Protein AF-A0ABD3D1B2-F1 (afdb_monomer_lite)

InterPro domains:
  IPR002735 Translation initiation factor IF2/IF5 domain [PF01873] (11-73)
  IPR002735 Translation initiation factor IF2/IF5 domain [SM00653] (15-109)
  IPR003307 W2 domain [PF02020] (82-158)
  IPR003307 W2 domain [PS51363] (1-158)
  IPR003307 W2 domain [SM00515] (67-154)
  IPR016024 Armadillo-type fold [SSF48371] (75-152)
  IPR016189 Translation initiation factor IF2/IF5, N-terminal [SSF100966] (10-74)
  IPR045196 Translation initiation factor IF2/IF5 [PTHR23001] (3-75)

Foldseek 3Di:
DDWAAPDPVCRPPPPHPQTADDFDWDWDDDDPPTATDRPCLCRRCVSVVHHSVVVVVCCVQVVVSVFDQDPVVRDTPRHQLVVVVVLVVVLVVDDPVVLLCSLVVVVVCVVVVNHDLVSLLVSLVCCCVDPNVPPCSSVSNVVSNVVSVVVVVVVVPD

Organism: NCBI:txid1961234

pLDDT: mean 75.07, std 14.72, range [36.19, 92.56]

Structure (mmCIF, N/CA/C/O backbone):
data_AF-A0ABD3D1B2-F1
#
_entry.id   AF-A0ABD3D1B2-F1
#
loop_
_atom_site.group_PDB
_atom_site.id
_atom_site.type_symbol
_atom_site.label_atom_id
_atom_site.label_alt_id
_atom_site.label_comp_id
_atom_site.label_asym_id
_atom_site.label_entity_id
_atom_site.label_seq_id
_atom_site.pdbx_PDB_ins_code
_atom_site.Cartn_x
_atom_site.Cartn_y
_atom_site.Cartn_z
_atom_site.occupancy
_atom_site.B_iso_or_equiv
_atom_site.auth_seq_id
_atom_site.auth_comp_id
_atom_site.auth_asym_id
_atom_site.auth_atom_id
_atom_site.pdbx_PDB_model_num
ATOM 1 N N . MET A 1 1 ? 23.257 -18.215 -22.668 1.00 61.81 1 MET A N 1
ATOM 2 C CA . MET A 1 1 ? 21.789 -18.028 -22.585 1.00 61.81 1 MET A CA 1
ATOM 3 C C . MET A 1 1 ? 21.324 -17.288 -23.830 1.00 61.81 1 MET A C 1
ATOM 5 O O . MET A 1 1 ? 22.048 -16.408 -24.277 1.00 61.81 1 MET A O 1
ATOM 9 N N . ALA A 1 2 ? 20.173 -17.644 -24.408 1.00 76.50 2 ALA A N 1
ATOM 10 C CA . ALA A 1 2 ? 19.638 -16.932 -25.571 1.00 76.50 2 ALA A CA 1
ATOM 11 C C . ALA A 1 2 ? 19.183 -15.517 -25.167 1.00 76.50 2 ALA A C 1
ATOM 13 O O . ALA A 1 2 ? 18.402 -15.361 -24.224 1.00 76.50 2 ALA A O 1
ATOM 14 N N . LEU A 1 3 ? 19.701 -14.500 -25.858 1.00 82.75 3 LEU A N 1
ATOM 15 C CA . LEU A 1 3 ? 19.326 -13.099 -25.670 1.00 82.75 3 LEU A CA 1
ATOM 16 C C . LEU A 1 3 ? 18.132 -12.752 -26.569 1.00 82.75 3 LEU A C 1
ATOM 18 O O . LEU A 1 3 ? 18.029 -13.256 -27.685 1.00 82.75 3 LEU A O 1
ATOM 22 N N 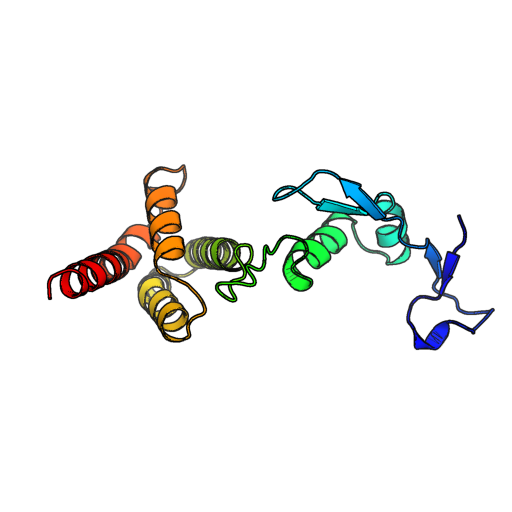. GLN A 1 4 ? 17.255 -11.878 -26.091 1.00 88.00 4 GLN A N 1
ATOM 23 C CA . GLN A 1 4 ? 16.117 -11.337 -26.829 1.00 88.00 4 GLN A CA 1
ATOM 24 C C . GLN A 1 4 ? 16.182 -9.811 -26.879 1.00 88.00 4 GLN A C 1
ATOM 26 O O . GLN A 1 4 ? 16.716 -9.184 -25.964 1.00 88.00 4 GLN A O 1
ATOM 31 N N . ASN A 1 5 ? 15.624 -9.220 -27.931 1.00 90.12 5 ASN A N 1
ATOM 32 C CA . ASN A 1 5 ? 15.551 -7.770 -28.078 1.00 90.12 5 ASN A CA 1
ATOM 33 C C . ASN A 1 5 ? 14.639 -7.157 -27.007 1.00 90.12 5 ASN A C 1
ATOM 35 O O . ASN A 1 5 ? 13.616 -7.737 -26.638 1.00 90.12 5 ASN A O 1
ATOM 39 N N . ILE A 1 6 ? 15.027 -5.993 -26.489 1.00 84.56 6 ILE A N 1
ATOM 40 C CA . ILE A 1 6 ? 14.234 -5.251 -25.504 1.00 84.56 6 ILE A CA 1
ATOM 41 C C . ILE A 1 6 ? 13.133 -4.461 -26.230 1.00 84.56 6 ILE A C 1
ATOM 43 O O . ILE A 1 6 ? 13.404 -3.718 -27.171 1.00 84.56 6 ILE A O 1
ATOM 47 N N . GLY A 1 7 ? 11.889 -4.601 -25.762 1.00 80.50 7 GLY A N 1
ATOM 48 C CA . GLY A 1 7 ? 10.707 -3.942 -26.328 1.00 80.50 7 GLY A CA 1
ATOM 49 C C . GLY A 1 7 ? 9.999 -4.784 -27.394 1.00 80.50 7 GLY A C 1
ATOM 50 O O . GLY A 1 7 ? 10.624 -5.302 -28.317 1.00 80.50 7 GLY A O 1
ATOM 51 N N . ALA A 1 8 ? 8.672 -4.906 -27.273 1.00 75.94 8 ALA A N 1
ATOM 52 C CA . ALA A 1 8 ? 7.859 -5.768 -28.137 1.00 75.94 8 ALA A CA 1
ATOM 53 C C . ALA A 1 8 ? 7.948 -5.393 -29.629 1.00 75.94 8 ALA A C 1
ATOM 55 O O . ALA A 1 8 ? 7.960 -6.280 -30.477 1.00 75.94 8 ALA A O 1
ATOM 56 N N . GLY A 1 9 ? 8.084 -4.100 -29.943 1.00 85.94 9 GLY A N 1
ATOM 57 C CA . GLY A 1 9 ? 8.213 -3.606 -31.319 1.00 85.94 9 GLY A CA 1
ATOM 58 C C . GLY A 1 9 ? 9.542 -3.940 -32.007 1.00 85.94 9 GLY A C 1
ATOM 59 O O . GLY A 1 9 ? 9.632 -3.818 -33.220 1.00 85.94 9 GLY A O 1
ATOM 60 N N . ASN A 1 10 ? 10.557 -4.395 -31.264 1.00 87.19 10 ASN A N 1
ATOM 61 C CA . ASN A 1 10 ? 11.891 -4.682 -31.806 1.00 87.19 10 ASN A CA 1
ATOM 62 C C . ASN A 1 10 ? 12.140 -6.183 -32.001 1.00 87.19 10 ASN A C 1
ATOM 64 O O . ASN A 1 10 ? 13.270 -6.583 -32.267 1.00 87.19 10 ASN A O 1
ATOM 68 N N . LYS A 1 11 ? 11.126 -7.037 -31.811 1.00 82.62 11 LYS A N 1
ATOM 69 C CA . LYS A 1 11 ? 11.278 -8.501 -31.732 1.00 82.62 11 LYS A CA 1
ATOM 70 C C . LYS A 1 11 ? 12.008 -9.110 -32.935 1.00 82.62 11 LYS A C 1
ATOM 72 O O . LYS A 1 11 ? 12.802 -10.028 -32.741 1.00 82.62 11 LYS A O 1
ATOM 77 N N . ASP A 1 12 ? 11.764 -8.574 -34.126 1.00 87.94 12 ASP A N 1
ATOM 78 C CA . ASP A 1 12 ? 12.247 -9.138 -35.390 1.00 87.94 12 ASP A CA 1
ATOM 79 C C . ASP A 1 12 ? 13.488 -8.411 -35.951 1.00 87.94 12 ASP A C 1
ATOM 81 O O . ASP A 1 12 ? 14.043 -8.821 -36.969 1.00 87.94 12 ASP A O 1
ATOM 85 N N . ASP A 1 13 ? 13.977 -7.361 -35.276 1.00 88.38 13 ASP A N 1
ATOM 86 C CA . ASP A 1 13 ? 15.195 -6.649 -35.681 1.00 88.38 13 ASP A CA 1
ATOM 87 C C . ASP A 1 13 ? 16.457 -7.439 -35.287 1.00 88.38 13 ASP A C 1
ATOM 89 O O . ASP A 1 13 ? 16.936 -7.402 -34.149 1.00 88.38 13 ASP A O 1
ATOM 93 N N . ALA A 1 14 ? 17.039 -8.152 -36.251 1.00 85.31 14 ALA A N 1
ATOM 94 C CA . ALA A 1 14 ? 18.248 -8.949 -36.044 1.00 85.31 14 ALA A CA 1
ATOM 95 C C . ALA A 1 14 ? 19.446 -8.131 -35.508 1.00 85.31 14 ALA A C 1
ATOM 97 O O . ALA A 1 14 ? 20.276 -8.665 -34.755 1.00 85.31 14 ALA A O 1
ATOM 98 N N . PHE A 1 15 ? 19.518 -6.841 -35.851 1.00 87.38 15 PHE A N 1
ATOM 99 C CA . PHE A 1 15 ? 20.627 -5.940 -35.532 1.00 87.38 15 PHE A CA 1
ATOM 100 C C . PHE A 1 15 ? 20.358 -5.050 -34.316 1.00 87.38 15 PHE A C 1
ATOM 102 O O . PHE A 1 15 ? 21.192 -4.205 -33.978 1.00 87.38 15 PHE A O 1
ATOM 109 N N . TYR A 1 16 ? 19.242 -5.263 -33.615 1.00 89.00 16 TYR A N 1
ATOM 110 C CA . TYR A 1 16 ? 18.888 -4.447 -32.465 1.00 89.00 16 TYR A CA 1
ATOM 111 C C . TYR A 1 16 ? 19.982 -4.477 -31.390 1.00 89.00 16 TYR A C 1
ATOM 113 O O . TYR A 1 16 ? 20.452 -5.533 -30.952 1.00 89.00 16 TYR A O 1
ATOM 121 N N . ARG A 1 17 ? 20.393 -3.284 -30.954 1.00 85.25 17 ARG A N 1
ATOM 122 C CA . ARG A 1 17 ? 21.556 -3.088 -30.076 1.00 85.25 17 ARG A CA 1
ATOM 123 C C . ARG A 1 17 ? 21.313 -3.541 -28.636 1.00 85.25 17 ARG A C 1
ATOM 125 O O . ARG A 1 17 ? 22.252 -3.968 -27.968 1.00 85.25 17 ARG A O 1
ATOM 132 N N . TYR A 1 18 ? 20.080 -3.431 -28.146 1.00 87.94 18 TYR A N 1
ATOM 133 C CA . TYR A 1 18 ? 19.754 -3.662 -26.740 1.00 87.94 18 TYR A CA 1
ATOM 134 C C . TYR A 1 18 ? 19.082 -5.022 -26.552 1.00 87.94 18 TYR A C 1
ATOM 136 O O . TYR A 1 18 ? 17.920 -5.222 -26.901 1.00 87.94 18 TYR A O 1
ATOM 144 N N . LYS A 1 19 ? 19.817 -5.976 -25.979 1.00 88.38 19 LYS A N 1
ATOM 145 C CA . LYS A 1 19 ? 19.328 -7.341 -25.760 1.00 88.38 19 LYS A CA 1
ATOM 146 C C . LYS A 1 19 ? 19.383 -7.705 -24.280 1.00 88.38 19 LYS A C 1
ATOM 148 O O . LYS A 1 19 ? 20.300 -7.298 -23.576 1.00 88.38 19 LYS A O 1
ATOM 153 N N . MET A 1 20 ? 18.428 -8.506 -23.823 1.00 89.69 20 MET A N 1
ATOM 154 C CA . MET A 1 20 ? 18.379 -9.046 -22.463 1.00 89.69 20 MET A CA 1
ATOM 155 C C . MET A 1 20 ? 18.201 -10.565 -22.486 1.00 89.69 20 MET A C 1
ATOM 157 O O . MET A 1 20 ? 17.636 -11.095 -23.443 1.00 89.69 20 MET A O 1
ATOM 161 N N . PRO A 1 21 ? 18.662 -11.303 -21.466 1.00 88.38 21 PRO A N 1
ATOM 162 C CA . PRO A 1 21 ? 18.328 -12.717 -21.346 1.00 88.38 21 PRO A CA 1
ATOM 163 C C . PRO A 1 21 ? 16.816 -12.899 -21.165 1.00 88.38 21 PRO A C 1
ATOM 165 O O . PRO A 1 21 ? 16.134 -12.048 -20.591 1.00 88.38 21 PRO A O 1
ATOM 168 N N . ARG A 1 22 ? 16.279 -14.027 -21.644 1.00 85.19 22 ARG A N 1
ATOM 169 C CA . ARG A 1 22 ? 14.887 -14.402 -21.350 1.00 85.19 22 ARG A CA 1
ATOM 170 C C . ARG A 1 22 ? 14.678 -14.557 -19.849 1.00 85.19 22 ARG A C 1
ATOM 172 O O . ARG A 1 22 ? 15.542 -15.098 -19.165 1.00 85.19 22 ARG A O 1
ATOM 179 N N . MET A 1 23 ? 13.521 -14.120 -19.360 1.00 81.75 23 MET A N 1
ATOM 180 C CA . MET A 1 23 ? 13.148 -14.288 -17.959 1.00 81.75 23 MET A CA 1
ATOM 181 C C . MET A 1 23 ? 12.964 -15.771 -17.631 1.00 81.75 23 MET A C 1
ATOM 183 O O . MET A 1 23 ? 12.249 -16.479 -18.336 1.00 81.75 23 MET A O 1
ATOM 187 N N . ILE A 1 24 ? 13.625 -16.230 -16.571 1.00 82.75 24 ILE A N 1
ATOM 188 C CA . ILE A 1 24 ? 13.505 -17.592 -16.055 1.00 82.75 24 ILE A CA 1
ATOM 189 C C . ILE A 1 24 ? 12.737 -17.506 -14.743 1.00 82.75 24 ILE A C 1
ATOM 191 O O . ILE A 1 24 ? 13.269 -17.051 -13.731 1.00 82.75 24 ILE A O 1
ATOM 195 N N . THR A 1 25 ? 11.480 -17.933 -14.770 1.00 81.69 25 THR A N 1
ATOM 196 C CA . THR A 1 25 ? 10.610 -17.968 -13.595 1.00 81.69 25 THR A CA 1
ATOM 197 C C . THR A 1 25 ? 10.589 -19.358 -12.979 1.00 81.69 25 THR A C 1
ATOM 199 O O . THR A 1 25 ? 10.522 -20.363 -13.687 1.00 81.69 25 THR A O 1
ATOM 202 N N . LYS A 1 26 ? 10.575 -19.417 -11.653 1.00 81.12 26 LYS A N 1
ATOM 203 C CA . LYS A 1 26 ? 10.389 -20.630 -10.868 1.00 81.12 26 LYS A CA 1
ATOM 204 C C . LYS A 1 26 ? 9.251 -20.403 -9.885 1.00 81.12 26 LYS A C 1
ATOM 206 O O . LYS A 1 26 ? 9.271 -19.428 -9.140 1.00 81.12 26 LYS A O 1
ATOM 211 N N . ILE A 1 27 ? 8.280 -21.309 -9.881 1.00 81.12 27 ILE A N 1
ATOM 212 C CA . ILE A 1 27 ? 7.218 -21.306 -8.878 1.00 81.12 27 ILE A CA 1
ATOM 213 C C . ILE A 1 27 ? 7.764 -21.942 -7.599 1.00 81.12 27 ILE A C 1
ATOM 215 O O . ILE A 1 27 ? 8.314 -23.044 -7.624 1.00 81.12 27 ILE A O 1
ATOM 219 N N . GLU A 1 28 ? 7.620 -21.239 -6.486 1.00 76.44 28 GLU A N 1
ATOM 220 C CA . GLU A 1 28 ? 8.015 -21.679 -5.152 1.00 76.44 28 GLU A CA 1
ATOM 221 C C . GLU A 1 28 ? 6.800 -21.615 -4.219 1.00 76.44 28 GLU A C 1
ATOM 223 O O . GLU A 1 28 ? 6.006 -20.685 -4.291 1.00 76.44 28 GLU A O 1
ATOM 228 N N . GLY A 1 29 ? 6.636 -22.612 -3.345 1.00 71.56 29 GLY A N 1
ATOM 229 C CA . GLY A 1 29 ? 5.478 -22.707 -2.447 1.00 71.56 29 GLY A CA 1
ATOM 230 C C . GLY A 1 29 ? 4.230 -23.353 -3.068 1.00 71.56 29 GLY A C 1
ATOM 231 O O . GLY A 1 29 ? 4.235 -23.793 -4.218 1.00 71.56 29 GLY A O 1
ATOM 232 N N . ARG A 1 30 ? 3.168 -23.483 -2.261 1.00 63.91 30 ARG A N 1
ATOM 233 C CA . ARG A 1 30 ? 1.850 -24.044 -2.624 1.00 63.91 30 ARG A CA 1
ATOM 234 C C . ARG A 1 30 ? 0.741 -23.327 -1.838 1.00 63.91 30 ARG A C 1
ATOM 236 O O . ARG A 1 30 ? 1.010 -22.793 -0.762 1.00 63.91 30 ARG A O 1
ATOM 243 N N . GLY A 1 31 ? -0.484 -23.315 -2.369 1.00 65.06 31 GLY A N 1
ATOM 244 C CA . GLY A 1 31 ? -1.631 -22.624 -1.761 1.00 65.06 31 GLY A CA 1
ATOM 245 C C . GLY A 1 31 ? -1.376 -21.125 -1.563 1.00 65.06 31 GLY A C 1
ATOM 246 O O . GLY A 1 31 ? -0.825 -20.464 -2.439 1.00 65.06 31 GLY A O 1
ATOM 247 N N . ASN A 1 32 ? -1.689 -20.611 -0.373 1.00 43.44 32 ASN A N 1
ATOM 248 C CA . ASN A 1 32 ? -1.556 -19.193 0.004 1.00 43.44 32 ASN A CA 1
ATOM 249 C C . ASN A 1 32 ? -0.104 -18.659 0.037 1.00 43.44 32 ASN A C 1
ATOM 251 O O . ASN A 1 32 ? 0.113 -17.480 0.325 1.00 43.44 32 ASN A O 1
ATOM 255 N N . GLY A 1 33 ? 0.890 -19.520 -0.209 1.00 51.47 33 GLY A N 1
ATOM 256 C CA . GLY A 1 33 ? 2.317 -19.192 -0.223 1.00 51.47 33 GLY A CA 1
ATOM 257 C C . GLY A 1 33 ? 2.997 -19.366 -1.582 1.00 51.47 33 GLY A C 1
ATOM 258 O O . GLY A 1 33 ? 4.224 -19.451 -1.607 1.00 51.47 33 GLY A O 1
ATOM 259 N N . ILE A 1 34 ? 2.240 -19.468 -2.682 1.00 67.38 34 ILE A N 1
ATOM 260 C CA . ILE A 1 34 ? 2.804 -19.532 -4.039 1.00 67.38 34 ILE A CA 1
ATOM 261 C C . ILE A 1 34 ? 3.504 -18.209 -4.372 1.00 67.38 34 ILE A C 1
ATOM 263 O O . ILE A 1 34 ? 2.943 -17.129 -4.208 1.00 67.38 34 ILE A O 1
ATOM 267 N N . LYS A 1 35 ? 4.745 -18.300 -4.845 1.00 67.31 35 LYS A N 1
ATOM 268 C CA . LYS A 1 35 ? 5.605 -17.182 -5.232 1.00 67.31 35 LYS A CA 1
ATOM 269 C C . LYS A 1 35 ? 6.252 -17.488 -6.575 1.00 67.31 35 LYS A C 1
ATOM 271 O O . LYS A 1 35 ? 6.729 -18.599 -6.794 1.00 67.31 35 LYS A O 1
ATOM 276 N N . THR A 1 36 ? 6.328 -16.491 -7.448 1.00 75.62 36 THR A N 1
ATOM 277 C CA . THR A 1 36 ? 7.071 -16.595 -8.709 1.00 75.62 36 THR A CA 1
ATOM 278 C C . THR A 1 36 ? 8.427 -15.925 -8.540 1.00 75.62 36 THR A C 1
ATOM 280 O O . THR A 1 36 ? 8.532 -14.703 -8.504 1.00 75.62 36 THR A O 1
ATOM 283 N N . ASN A 1 37 ? 9.478 -16.731 -8.420 1.00 74.88 37 ASN A N 1
ATOM 284 C CA . ASN A 1 37 ? 10.852 -16.262 -8.316 1.00 74.88 37 ASN A CA 1
ATOM 285 C C . ASN A 1 37 ? 11.472 -16.116 -9.713 1.00 74.88 37 ASN A C 1
ATOM 287 O O . ASN A 1 37 ? 11.466 -17.063 -10.500 1.00 74.88 37 ASN A O 1
ATOM 291 N N . ILE A 1 38 ? 12.037 -14.950 -10.024 1.00 78.88 38 ILE A N 1
ATOM 292 C CA . ILE A 1 38 ? 12.787 -14.727 -11.265 1.00 78.88 38 ILE A CA 1
ATOM 293 C C . ILE A 1 38 ? 14.258 -15.050 -10.995 1.00 78.88 38 ILE A C 1
ATOM 295 O O . ILE A 1 38 ? 15.019 -14.228 -10.486 1.00 78.88 38 ILE A O 1
ATOM 299 N N . VAL A 1 39 ? 14.662 -16.265 -11.357 1.00 81.56 39 VAL A N 1
ATOM 300 C CA . VAL A 1 39 ? 15.952 -16.859 -10.976 1.00 81.56 39 VAL A CA 1
ATOM 301 C C . VAL A 1 39 ? 17.139 -16.089 -11.562 1.00 81.56 39 VAL A C 1
ATOM 303 O O . VAL A 1 39 ? 18.191 -15.999 -10.938 1.00 81.56 39 VAL A O 1
ATOM 306 N N . ASN A 1 40 ? 16.974 -15.494 -12.744 1.00 84.56 40 ASN A N 1
ATOM 307 C CA . ASN A 1 40 ? 18.022 -14.748 -13.445 1.00 84.56 40 ASN A CA 1
ATOM 308 C C . ASN A 1 40 ? 17.839 -13.220 -13.394 1.00 84.56 40 ASN A C 1
ATOM 310 O O . ASN A 1 40 ? 18.288 -12.507 -14.293 1.00 84.56 40 ASN A O 1
ATOM 314 N N . MET A 1 41 ? 17.194 -12.695 -12.345 1.00 80.69 41 MET A N 1
ATOM 315 C CA . MET A 1 41 ? 16.921 -11.257 -12.202 1.00 80.69 41 MET A CA 1
ATOM 316 C C . MET A 1 41 ? 18.185 -10.388 -12.263 1.00 80.69 41 MET A C 1
ATOM 318 O O . MET A 1 41 ? 18.155 -9.294 -12.819 1.00 80.69 41 MET A O 1
ATOM 322 N N . VAL A 1 42 ? 19.310 -10.871 -11.729 1.00 78.81 42 VAL A N 1
ATOM 323 C CA . VAL A 1 42 ? 20.581 -10.126 -11.724 1.00 78.81 42 VAL A CA 1
ATOM 324 C C . VAL A 1 42 ? 21.076 -9.858 -13.148 1.00 78.81 42 VAL A C 1
ATOM 326 O O . VAL A 1 42 ? 21.470 -8.735 -13.466 1.00 78.81 42 VAL A O 1
ATOM 329 N N . ASP A 1 43 ? 20.995 -10.859 -14.023 1.00 80.25 43 ASP A N 1
ATOM 330 C CA . ASP A 1 43 ? 21.434 -10.737 -15.413 1.00 80.25 43 ASP A CA 1
ATOM 331 C C . ASP A 1 43 ? 20.490 -9.846 -16.229 1.00 80.25 43 ASP A C 1
ATOM 333 O O . ASP A 1 43 ? 20.937 -9.060 -17.066 1.00 80.25 43 ASP A O 1
ATOM 337 N N . ILE A 1 44 ? 19.184 -9.922 -15.949 1.00 80.75 44 ILE A N 1
ATOM 338 C CA . ILE A 1 44 ? 18.170 -9.046 -16.552 1.00 80.75 44 ILE A CA 1
ATOM 339 C C . ILE A 1 44 ? 18.418 -7.595 -16.140 1.00 80.75 44 ILE A C 1
ATOM 341 O O . ILE A 1 44 ? 18.496 -6.715 -16.994 1.00 80.75 44 ILE A O 1
ATOM 345 N N . ALA A 1 45 ? 18.598 -7.334 -14.846 1.00 78.94 45 ALA A N 1
ATOM 346 C CA . ALA A 1 45 ? 18.833 -5.991 -14.330 1.00 78.94 45 ALA A CA 1
ATOM 347 C C . ALA A 1 45 ? 20.119 -5.379 -14.905 1.00 78.94 45 ALA A C 1
ATOM 349 O O . ALA A 1 45 ? 20.130 -4.215 -15.311 1.00 78.94 45 ALA A O 1
ATOM 350 N N . LYS A 1 46 ? 21.177 -6.189 -15.053 1.00 81.19 46 LYS A N 1
ATOM 351 C CA . LYS A 1 46 ? 22.421 -5.779 -15.714 1.00 81.19 46 LYS A CA 1
ATOM 352 C C . LYS A 1 46 ? 22.198 -5.390 -17.178 1.00 81.19 46 LYS A C 1
ATOM 354 O O . LYS A 1 46 ? 22.720 -4.364 -17.607 1.00 81.19 46 LYS A O 1
ATOM 359 N N . ALA A 1 47 ? 21.404 -6.159 -17.928 1.00 84.31 47 ALA A N 1
ATOM 360 C CA . ALA A 1 47 ? 21.051 -5.833 -19.313 1.00 84.31 47 ALA A CA 1
ATOM 361 C C . ALA A 1 47 ? 20.208 -4.549 -19.429 1.00 84.31 47 ALA A C 1
ATOM 363 O O . ALA A 1 47 ? 20.317 -3.822 -20.413 1.00 84.31 47 ALA A O 1
ATOM 364 N N . LEU A 1 48 ? 19.415 -4.240 -18.400 1.00 82.00 48 LEU A N 1
ATOM 365 C CA . LEU A 1 48 ? 18.651 -2.996 -18.282 1.00 82.00 48 LEU A CA 1
ATOM 366 C C . LEU A 1 48 ? 19.474 -1.821 -17.724 1.00 82.00 48 LEU A C 1
ATOM 368 O O . LEU A 1 48 ? 18.930 -0.732 -17.554 1.00 82.00 48 LEU A O 1
ATOM 372 N N . ALA A 1 49 ? 20.762 -2.025 -17.421 1.00 83.31 49 ALA A N 1
ATOM 373 C CA . ALA A 1 49 ? 21.628 -1.052 -16.754 1.00 83.31 49 ALA A CA 1
ATOM 374 C C . ALA A 1 49 ? 21.035 -0.509 -15.435 1.00 83.31 49 ALA A C 1
ATOM 376 O O . ALA A 1 49 ? 21.172 0.672 -15.106 1.00 83.31 49 ALA A O 1
ATOM 377 N N . ARG A 1 50 ? 20.360 -1.375 -14.666 1.00 77.75 50 ARG A N 1
ATOM 378 C CA . ARG A 1 50 ? 19.766 -1.045 -13.364 1.00 77.75 50 ARG A CA 1
ATOM 379 C C . ARG A 1 50 ? 20.259 -1.986 -12.264 1.00 77.75 50 ARG A C 1
ATOM 381 O O . ARG A 1 50 ? 20.587 -3.140 -12.537 1.00 77.75 50 ARG A O 1
ATOM 388 N N . PRO A 1 51 ? 20.295 -1.530 -11.000 1.00 72.38 51 PRO A N 1
ATOM 389 C CA . PRO A 1 51 ? 20.513 -2.427 -9.875 1.00 72.38 51 PRO A CA 1
ATOM 390 C C . PRO A 1 51 ? 19.351 -3.421 -9.748 1.00 72.38 51 PRO A C 1
ATOM 392 O O . PRO A 1 51 ? 18.187 -3.022 -9.804 1.00 72.38 51 PRO A O 1
ATOM 395 N N . ALA A 1 52 ? 19.657 -4.697 -9.500 1.00 67.94 52 ALA A N 1
ATOM 396 C CA . ALA A 1 52 ? 18.643 -5.746 -9.360 1.00 67.94 52 ALA A CA 1
ATOM 397 C C . ALA A 1 52 ? 17.615 -5.445 -8.257 1.00 67.94 52 ALA A C 1
ATOM 399 O O . ALA A 1 52 ? 16.441 -5.756 -8.413 1.00 67.94 52 ALA A O 1
ATOM 400 N N . SER A 1 53 ? 18.025 -4.770 -7.178 1.00 65.75 53 SER A N 1
ATOM 401 C CA . SER A 1 53 ? 17.127 -4.351 -6.095 1.00 65.75 53 SER A CA 1
ATOM 402 C C . SER A 1 53 ? 16.010 -3.414 -6.563 1.00 65.75 53 SER A C 1
ATOM 404 O O . SER A 1 53 ? 14.882 -3.533 -6.093 1.00 65.75 53 SER A O 1
ATOM 406 N N . TYR A 1 54 ? 16.289 -2.520 -7.515 1.00 61.62 54 TYR A N 1
ATOM 407 C CA . TYR A 1 54 ? 15.295 -1.594 -8.058 1.00 61.62 54 TYR A CA 1
ATOM 408 C C . TYR A 1 54 ? 14.305 -2.327 -8.960 1.00 61.62 54 TYR A C 1
ATOM 410 O O . TYR A 1 54 ? 13.103 -2.118 -8.850 1.00 61.62 54 TYR A O 1
ATOM 418 N N . THR A 1 55 ? 14.802 -3.224 -9.812 1.00 63.28 55 THR A N 1
ATOM 419 C CA . THR A 1 55 ? 13.971 -4.008 -10.731 1.00 63.28 55 THR A CA 1
ATOM 420 C C . THR A 1 55 ? 13.062 -4.981 -9.973 1.00 63.28 55 THR A C 1
ATOM 422 O O . THR A 1 55 ? 11.870 -5.054 -10.254 1.00 63.28 55 THR A O 1
ATOM 425 N 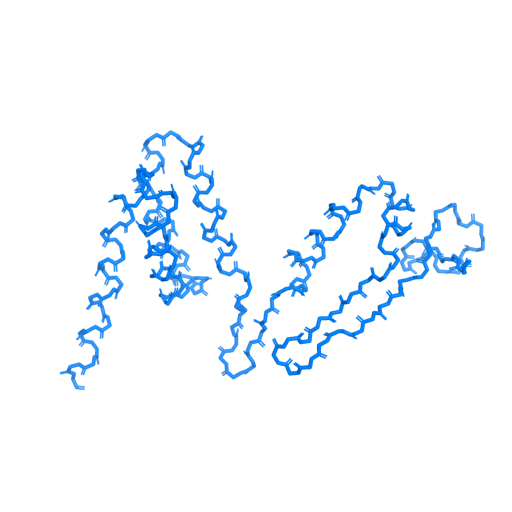N . THR A 1 56 ? 13.585 -5.659 -8.946 1.00 63.16 56 THR A N 1
ATOM 426 C CA . THR A 1 56 ? 12.791 -6.535 -8.070 1.00 63.16 56 THR A CA 1
ATOM 427 C C . THR A 1 56 ? 11.746 -5.753 -7.277 1.00 63.16 56 THR A C 1
ATOM 429 O O . THR A 1 56 ? 10.606 -6.199 -7.177 1.00 63.16 56 THR A O 1
ATOM 432 N N . LYS A 1 57 ? 12.099 -4.575 -6.741 1.00 62.97 57 LYS A N 1
ATOM 433 C CA . LYS A 1 57 ? 11.152 -3.721 -6.010 1.00 62.97 57 LYS A CA 1
ATOM 434 C C . LYS A 1 57 ? 10.050 -3.187 -6.925 1.00 62.97 57 LYS A C 1
ATOM 436 O O . LYS A 1 57 ? 8.894 -3.216 -6.533 1.00 62.97 57 LYS A O 1
ATOM 441 N N . TYR A 1 58 ? 10.388 -2.772 -8.145 1.00 65.62 58 TYR A N 1
ATOM 442 C CA . TYR A 1 58 ? 9.407 -2.360 -9.151 1.00 65.62 58 TYR A CA 1
ATOM 443 C C . TYR A 1 58 ? 8.410 -3.486 -9.449 1.00 65.62 58 TYR A C 1
ATOM 445 O O . TYR A 1 58 ? 7.209 -3.272 -9.375 1.00 65.62 58 TYR A O 1
ATOM 453 N N . PHE A 1 59 ? 8.882 -4.714 -9.685 1.00 64.94 59 PHE A N 1
ATOM 454 C CA . PHE A 1 59 ? 7.977 -5.846 -9.907 1.00 64.94 59 PHE A CA 1
ATOM 455 C C . PHE A 1 59 ? 7.120 -6.192 -8.680 1.00 64.94 59 PHE A C 1
ATOM 457 O O . PHE A 1 59 ? 5.953 -6.539 -8.837 1.00 64.94 59 PHE A O 1
ATOM 464 N N . GLY A 1 60 ? 7.666 -6.064 -7.468 1.00 62.16 60 GLY A N 1
ATOM 465 C CA . GLY A 1 60 ? 6.920 -6.282 -6.226 1.00 62.16 60 GLY A CA 1
ATOM 466 C C . GLY A 1 60 ? 5.847 -5.225 -5.951 1.00 62.16 60 GLY A C 1
ATOM 467 O O . GLY A 1 60 ? 4.749 -5.587 -5.540 1.00 62.16 60 GLY A O 1
ATOM 468 N N . CYS A 1 61 ? 6.159 -3.947 -6.189 1.00 54.34 61 CYS A N 1
ATOM 469 C CA . CYS A 1 61 ? 5.298 -2.811 -5.854 1.00 54.34 61 CYS A CA 1
ATOM 470 C C . CYS A 1 61 ? 4.330 -2.417 -6.981 1.00 54.34 61 CYS A C 1
ATOM 472 O O . CYS A 1 61 ? 3.164 -2.177 -6.704 1.00 54.34 61 CYS A O 1
ATOM 474 N N . GLU A 1 62 ? 4.788 -2.356 -8.234 1.00 51.12 62 GLU A N 1
ATOM 475 C CA . GLU A 1 62 ? 4.024 -1.768 -9.352 1.00 51.12 62 GLU A CA 1
ATOM 476 C C . GLU A 1 62 ? 3.212 -2.807 -10.132 1.00 51.12 62 GLU A C 1
ATOM 478 O O . GLU A 1 62 ? 2.135 -2.505 -10.629 1.00 51.12 62 GLU A O 1
ATOM 483 N N . LEU A 1 63 ? 3.697 -4.052 -10.228 1.00 53.69 63 LEU A N 1
ATOM 484 C CA . LEU A 1 63 ? 2.945 -5.143 -10.869 1.00 53.69 63 LEU A CA 1
ATOM 485 C C . LEU A 1 63 ? 2.111 -5.962 -9.877 1.00 53.69 63 LEU A C 1
ATOM 487 O O . LEU A 1 63 ? 1.565 -6.997 -10.253 1.00 53.69 63 LEU A O 1
ATOM 491 N N . GLY A 1 64 ? 2.065 -5.551 -8.606 1.00 53.50 64 GLY A N 1
ATOM 492 C CA . GLY A 1 64 ? 1.349 -6.284 -7.566 1.00 53.50 64 GLY A CA 1
ATOM 493 C C . GLY A 1 64 ? 1.843 -7.723 -7.387 1.00 53.50 64 GLY A C 1
ATOM 494 O O . GLY A 1 64 ? 1.087 -8.575 -6.938 1.00 53.50 64 GLY A O 1
ATOM 495 N N . ALA A 1 65 ? 3.105 -8.036 -7.710 1.00 52.62 65 ALA A N 1
ATOM 496 C CA . ALA A 1 65 ? 3.627 -9.404 -7.590 1.00 52.62 65 ALA A CA 1
ATOM 497 C C . ALA A 1 65 ? 3.722 -9.899 -6.128 1.00 52.62 65 ALA A C 1
ATOM 499 O O . ALA A 1 65 ? 4.030 -11.068 -5.889 1.00 52.62 65 ALA A O 1
ATOM 500 N N . GLN A 1 66 ? 3.470 -9.018 -5.150 1.00 50.62 66 GLN A N 1
ATOM 501 C CA . GLN A 1 66 ? 3.250 -9.351 -3.736 1.00 50.62 66 GLN A CA 1
ATOM 502 C C . GLN A 1 66 ? 1.817 -9.066 -3.251 1.00 50.62 66 GLN A C 1
ATOM 504 O O . GLN A 1 66 ? 1.507 -9.311 -2.085 1.00 50.62 66 GLN A O 1
ATOM 509 N N . SER A 1 67 ? 0.939 -8.582 -4.126 1.00 51.53 67 SER A N 1
ATOM 510 C CA . SER A 1 67 ? -0.458 -8.305 -3.821 1.00 51.53 67 SER A CA 1
ATOM 511 C C . SER A 1 67 ? -1.265 -9.591 -3.921 1.00 51.53 67 SER A C 1
ATOM 513 O O . SER A 1 67 ? -1.406 -10.175 -4.993 1.00 51.53 67 SER A O 1
ATOM 515 N N . LYS A 1 68 ? -1.790 -10.058 -2.787 1.00 47.62 68 LYS A N 1
ATOM 516 C CA . LYS A 1 68 ? -2.825 -11.094 -2.793 1.00 47.62 68 LYS A CA 1
ATOM 517 C C . LYS A 1 68 ? -4.135 -10.424 -3.180 1.00 47.62 68 LYS A C 1
ATOM 519 O O . LYS A 1 68 ? -4.545 -9.520 -2.467 1.00 47.62 68 LYS A O 1
ATOM 524 N N . PHE A 1 69 ? -4.747 -10.848 -4.275 1.00 41.47 69 PHE A N 1
ATOM 525 C CA . PHE A 1 69 ? -6.093 -10.433 -4.651 1.00 41.47 69 PHE A CA 1
ATOM 526 C C . PHE A 1 69 ? -7.070 -11.532 -4.221 1.00 41.47 69 PHE A C 1
ATOM 528 O O . PHE A 1 69 ? -6.904 -12.678 -4.643 1.00 41.47 69 PHE A O 1
ATOM 535 N N . ASP A 1 70 ? -8.021 -11.218 -3.346 1.00 43.28 70 ASP A N 1
ATOM 536 C CA . ASP A 1 70 ? -9.104 -12.131 -2.978 1.00 43.28 70 ASP A CA 1
ATOM 537 C C . ASP A 1 70 ? -10.273 -11.946 -3.958 1.00 43.28 70 ASP A C 1
ATOM 539 O O . ASP A 1 70 ? -10.855 -10.870 -4.056 1.00 43.28 70 ASP A O 1
ATOM 543 N N . GLU A 1 71 ? -10.605 -12.989 -4.724 1.00 40.12 71 GLU A N 1
ATOM 544 C CA . GLU A 1 71 ? -11.665 -12.934 -5.744 1.00 40.12 71 GLU A CA 1
ATOM 545 C C . GLU A 1 71 ? -13.087 -12.915 -5.159 1.00 40.12 71 GLU A C 1
ATOM 547 O O . GLU A 1 71 ? -14.028 -12.575 -5.874 1.00 40.12 71 GLU A O 1
ATOM 552 N N . LYS A 1 72 ? -13.275 -13.287 -3.885 1.00 39.84 72 LYS A N 1
ATOM 553 C CA . LYS A 1 72 ? -14.585 -13.237 -3.221 1.00 39.84 72 LYS A CA 1
ATOM 554 C C . LYS A 1 72 ? -14.889 -11.847 -2.685 1.00 39.84 72 LYS A C 1
ATOM 556 O O . LYS A 1 72 ? -16.053 -11.459 -2.696 1.00 39.84 72 LYS A O 1
ATOM 561 N N . THR A 1 73 ? -13.871 -11.129 -2.218 1.00 41.22 73 THR A N 1
ATOM 562 C CA . THR A 1 73 ? -14.030 -9.787 -1.639 1.00 41.22 73 THR A CA 1
ATOM 563 C C . THR A 1 73 ? -13.601 -8.665 -2.589 1.00 41.22 73 THR A C 1
ATOM 565 O O . THR A 1 73 ? -13.990 -7.523 -2.390 1.00 41.22 73 THR A O 1
ATOM 568 N N . GLY A 1 74 ? -12.848 -8.971 -3.652 1.00 39.66 74 GLY A N 1
ATOM 569 C CA . GLY A 1 74 ? -12.314 -7.984 -4.598 1.00 39.66 74 GLY A CA 1
ATOM 570 C C . GLY A 1 74 ? -11.081 -7.228 -4.084 1.00 39.66 74 GLY A C 1
ATOM 571 O O . GLY A 1 74 ? -10.716 -6.198 -4.653 1.00 39.66 74 GLY A O 1
ATOM 572 N N . THR A 1 75 ? -10.433 -7.717 -3.023 1.00 42.22 75 THR A N 1
ATOM 573 C CA . THR A 1 75 ? -9.473 -6.939 -2.223 1.00 42.22 75 THR A CA 1
ATOM 574 C C . THR A 1 75 ? -8.011 -7.301 -2.502 1.00 42.22 75 THR A C 1
ATOM 576 O O . THR A 1 75 ? -7.654 -8.475 -2.551 1.00 42.22 75 THR A O 1
ATOM 579 N N . SER A 1 76 ? -7.124 -6.299 -2.615 1.00 50.94 76 SER A N 1
ATOM 580 C CA . SER A 1 76 ? -5.663 -6.479 -2.730 1.00 50.94 76 SER A CA 1
ATOM 581 C C . SER A 1 76 ? -4.951 -6.325 -1.368 1.00 50.94 76 SER A C 1
ATOM 583 O O . SER A 1 76 ? -4.588 -5.222 -0.960 1.00 50.94 76 SER A O 1
ATOM 585 N N . HIS A 1 77 ? -4.661 -7.433 -0.677 1.00 51.12 77 HIS A N 1
ATOM 586 C CA . HIS A 1 77 ? -4.084 -7.456 0.682 1.00 51.12 77 HIS A CA 1
ATOM 587 C C . HIS A 1 77 ? -2.604 -7.016 0.780 1.00 51.12 77 HIS A C 1
ATOM 589 O O . HIS A 1 77 ? -2.048 -6.952 1.874 1.00 51.12 77 HIS A O 1
ATOM 595 N N . GLY A 1 78 ? -1.913 -6.757 -0.338 1.00 55.56 78 GLY A N 1
ATOM 596 C CA . GLY A 1 78 ? -0.500 -6.331 -0.325 1.00 55.56 78 GLY A CA 1
ATOM 597 C C . GLY A 1 78 ? -0.287 -4.817 -0.404 1.00 55.56 78 GLY A C 1
ATOM 598 O O . 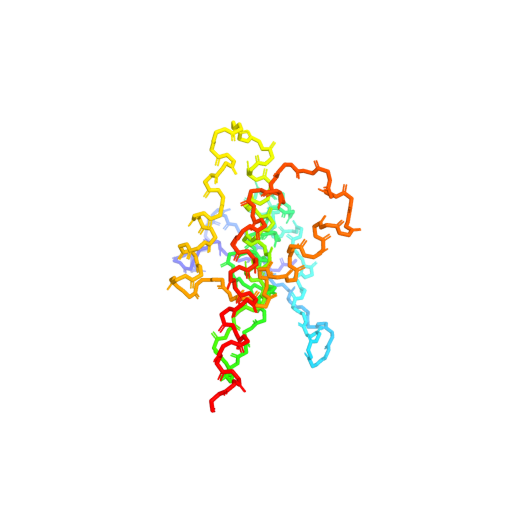GLY A 1 78 ? 0.766 -4.328 -0.003 1.00 55.56 78 GLY A O 1
ATOM 599 N N . SER A 1 79 ? -1.264 -4.066 -0.915 1.00 67.69 79 SER A N 1
ATOM 600 C CA . SER A 1 79 ? -1.112 -2.640 -1.235 1.00 67.69 79 SER A CA 1
ATOM 601 C C . SER A 1 79 ? -1.432 -1.717 -0.060 1.00 67.69 79 SER A C 1
ATOM 603 O O . SER A 1 79 ? -0.742 -0.716 0.125 1.00 67.69 79 SER A O 1
ATOM 605 N N . GLN A 1 80 ? -2.420 -2.067 0.767 1.00 76.25 80 GLN A N 1
ATOM 606 C CA . GLN A 1 80 ? -2.888 -1.204 1.858 1.00 76.25 80 GLN A CA 1
ATOM 607 C C . GLN A 1 80 ? -1.882 -1.094 3.024 1.00 76.25 80 GLN A C 1
ATOM 609 O O . GLN A 1 80 ? -1.546 0.031 3.404 1.00 76.25 80 GLN A O 1
ATOM 614 N N . PRO A 1 81 ? -1.266 -2.190 3.525 1.00 79.12 81 PRO A N 1
ATOM 615 C CA . PRO A 1 81 ? -0.239 -2.081 4.568 1.00 79.12 81 PRO A CA 1
ATOM 616 C C . PRO A 1 81 ? 1.013 -1.319 4.106 1.00 79.12 81 PRO A C 1
ATOM 618 O O . PRO A 1 81 ? 1.644 -0.605 4.886 1.00 79.12 81 PRO A O 1
ATOM 621 N N . LEU A 1 82 ? 1.377 -1.443 2.822 1.00 75.62 82 LEU A N 1
ATOM 622 C CA . LEU A 1 82 ? 2.488 -0.691 2.234 1.00 75.62 82 LEU A CA 1
ATOM 623 C C . LEU A 1 82 ? 2.175 0.805 2.144 1.00 75.62 82 LEU A C 1
ATOM 625 O O . LEU A 1 82 ? 3.050 1.620 2.442 1.00 75.62 82 LEU A O 1
ATOM 629 N N . LEU A 1 83 ? 0.947 1.161 1.758 1.00 79.19 83 LEU A N 1
ATOM 630 C CA . LEU A 1 83 ? 0.482 2.544 1.720 1.00 79.19 83 LEU A CA 1
ATOM 631 C C . LEU A 1 83 ? 0.515 3.173 3.119 1.00 79.19 83 LEU A C 1
ATOM 633 O O . LEU A 1 83 ? 1.080 4.253 3.287 1.00 79.19 83 LEU A O 1
ATOM 637 N N . LEU A 1 84 ? 0.012 2.464 4.132 1.00 85.19 84 LEU A N 1
ATOM 638 C CA . LEU A 1 84 ? 0.050 2.899 5.531 1.00 85.19 84 LEU A CA 1
ATOM 639 C C . LEU A 1 84 ? 1.486 3.127 6.027 1.00 85.19 84 LEU A C 1
ATOM 641 O O . LEU A 1 84 ? 1.791 4.171 6.605 1.00 85.19 84 LEU A O 1
ATOM 645 N N . HIS A 1 85 ? 2.410 2.214 5.717 1.00 82.69 85 HIS A N 1
ATOM 646 C CA . HIS A 1 85 ? 3.816 2.393 6.080 1.00 82.69 85 HIS A CA 1
ATOM 647 C C . HIS A 1 85 ? 4.493 3.546 5.314 1.00 82.69 85 HIS A C 1
ATOM 649 O O . HIS A 1 85 ? 5.354 4.243 5.855 1.00 82.69 85 HIS A O 1
ATOM 655 N N . ALA A 1 86 ? 4.105 3.794 4.060 1.00 80.75 86 ALA A N 1
ATOM 656 C CA . ALA A 1 86 ? 4.589 4.947 3.303 1.00 80.75 86 ALA A CA 1
ATOM 657 C C . ALA A 1 86 ? 4.114 6.272 3.924 1.00 80.75 86 ALA A C 1
ATOM 659 O O . ALA A 1 86 ? 4.918 7.198 4.054 1.00 80.75 86 ALA A O 1
ATOM 660 N N . ILE A 1 87 ? 2.851 6.338 4.359 1.00 83.94 87 ILE A N 1
ATOM 661 C CA . ILE A 1 87 ? 2.283 7.484 5.084 1.00 83.94 87 ILE A CA 1
ATOM 662 C C . ILE A 1 87 ? 3.036 7.703 6.402 1.00 83.94 87 ILE A C 1
ATOM 664 O O . ILE A 1 87 ? 3.477 8.819 6.671 1.00 83.94 87 ILE A O 1
ATOM 668 N N . GLU A 1 88 ? 3.282 6.645 7.178 1.00 84.44 88 GLU A N 1
ATOM 669 C CA . GLU A 1 88 ? 4.062 6.699 8.424 1.00 84.44 88 GLU A CA 1
ATOM 670 C C . GLU A 1 88 ? 5.455 7.315 8.207 1.00 84.44 88 GLU A C 1
ATOM 672 O O . GLU A 1 88 ? 5.846 8.283 8.868 1.00 84.44 88 GLU A O 1
ATOM 677 N N . MET A 1 89 ? 6.191 6.785 7.227 1.00 80.19 89 MET A N 1
ATOM 678 C CA . MET A 1 89 ? 7.536 7.241 6.874 1.00 80.19 89 MET A CA 1
ATOM 679 C C . MET A 1 89 ? 7.552 8.679 6.351 1.00 80.19 89 MET A C 1
ATOM 681 O O . MET A 1 89 ? 8.537 9.398 6.549 1.00 80.19 89 MET A O 1
ATOM 685 N N . PHE A 1 90 ? 6.488 9.099 5.666 1.00 79.62 90 PHE A N 1
ATOM 686 C CA . PHE A 1 90 ? 6.333 10.459 5.169 1.00 79.62 90 PHE A CA 1
ATOM 687 C C . PHE A 1 90 ? 6.057 11.443 6.311 1.00 79.62 90 PHE A C 1
ATOM 689 O O . PHE A 1 90 ? 6.750 12.455 6.422 1.00 79.62 90 PHE A O 1
ATOM 696 N N . CYS A 1 91 ? 5.140 11.110 7.223 1.00 78.75 91 CYS A N 1
ATOM 697 C CA . CYS A 1 91 ? 4.847 11.915 8.409 1.00 78.75 91 CYS A CA 1
ATOM 698 C C . CYS A 1 91 ? 6.078 12.111 9.303 1.00 78.75 91 CYS A C 1
ATOM 700 O O . CYS A 1 91 ? 6.272 13.201 9.835 1.00 78.75 91 CYS A O 1
ATOM 702 N N . GLY A 1 92 ? 6.953 11.105 9.419 1.00 71.62 92 GLY A N 1
ATOM 703 C CA . GLY A 1 92 ? 8.214 11.225 10.162 1.00 71.62 92 GLY A CA 1
ATOM 704 C C . GLY A 1 92 ? 9.211 12.244 9.588 1.00 71.62 92 GLY A C 1
ATOM 705 O O . GLY A 1 92 ? 10.136 12.649 10.289 1.00 71.62 92 GLY A O 1
ATOM 706 N N . LYS A 1 93 ? 9.042 12.669 8.329 1.00 75.25 93 LYS A N 1
ATOM 707 C CA . LYS A 1 93 ? 9.906 13.650 7.643 1.00 75.25 93 LYS A CA 1
ATOM 708 C C . LYS A 1 93 ? 9.250 15.019 7.463 1.00 75.25 93 LYS A C 1
ATOM 710 O O . LYS A 1 93 ? 9.880 15.922 6.915 1.00 75.25 93 LYS A O 1
ATOM 715 N N . MET A 1 94 ? 7.993 15.158 7.865 1.00 72.25 94 MET A N 1
ATOM 716 C CA . MET A 1 94 ? 7.183 16.342 7.616 1.00 72.25 94 MET A CA 1
ATOM 717 C C . MET A 1 94 ? 7.212 17.310 8.809 1.00 72.25 94 MET A C 1
ATOM 719 O O . MET A 1 94 ? 7.604 16.942 9.917 1.00 72.25 94 MET A O 1
ATOM 723 N N . SER A 1 95 ? 6.798 18.563 8.589 1.00 75.12 95 SER A N 1
ATOM 724 C CA . SER A 1 95 ? 6.594 19.515 9.676 1.00 75.12 95 SER A CA 1
ATOM 725 C C . SER A 1 95 ? 5.502 19.027 10.646 1.00 75.12 95 SER A C 1
ATOM 727 O O . SER A 1 95 ? 4.557 18.347 10.226 1.00 75.12 95 SER A O 1
ATOM 729 N N . PRO A 1 96 ? 5.592 19.383 11.941 1.00 74.19 96 PRO A N 1
ATOM 730 C CA . PRO A 1 96 ? 4.590 19.025 12.945 1.00 74.19 96 PRO A CA 1
ATOM 731 C C . PRO A 1 96 ? 3.163 19.444 12.575 1.00 74.19 96 PRO A C 1
ATOM 733 O O . PRO A 1 96 ? 2.209 18.781 12.969 1.00 74.19 96 PRO A O 1
ATOM 736 N N . GLU A 1 97 ? 3.011 20.534 11.822 1.00 75.69 97 GLU A N 1
ATOM 737 C CA . GLU A 1 97 ? 1.730 21.056 11.351 1.00 75.69 97 GLU A CA 1
ATOM 738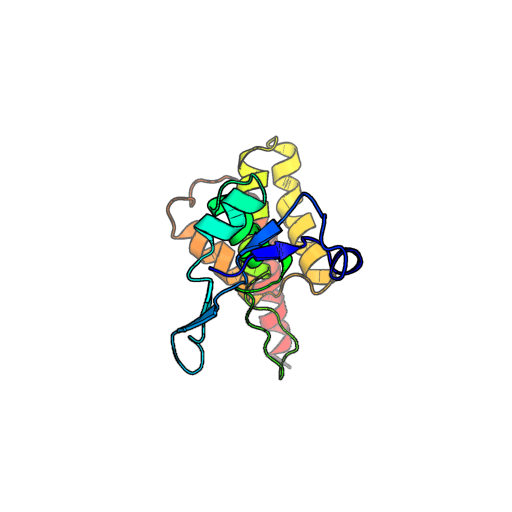 C C . GLU A 1 97 ? 1.083 20.098 10.356 1.00 75.69 97 GLU A C 1
ATOM 740 O O . GLU A 1 97 ? -0.055 19.690 10.554 1.00 75.69 97 GLU A O 1
ATOM 745 N N . ALA A 1 98 ? 1.822 19.661 9.338 1.00 72.44 98 ALA A N 1
ATOM 746 C CA . ALA A 1 98 ? 1.293 18.741 8.340 1.00 72.44 98 ALA A CA 1
ATOM 747 C C . ALA A 1 98 ? 1.164 17.300 8.879 1.00 72.44 98 ALA A C 1
ATOM 749 O O . ALA A 1 98 ? 0.349 16.526 8.386 1.00 72.44 98 ALA A O 1
ATOM 750 N N . ALA A 1 99 ? 1.870 16.950 9.961 1.00 72.81 99 ALA A N 1
ATOM 751 C CA . ALA A 1 99 ? 1.624 15.707 10.692 1.00 72.81 99 ALA A CA 1
ATOM 752 C C . ALA A 1 99 ? 0.253 15.669 11.398 1.00 72.81 99 ALA A C 1
ATOM 754 O O . ALA A 1 99 ? -0.200 14.580 11.751 1.00 72.81 99 ALA A O 1
ATOM 755 N N . LYS A 1 100 ? -0.417 16.813 11.620 1.00 80.38 100 LYS A N 1
ATOM 756 C CA . LYS A 1 100 ? -1.785 16.856 12.180 1.00 80.38 100 LYS A CA 1
ATOM 757 C C . LYS A 1 100 ? -2.843 16.444 11.158 1.00 80.38 100 LYS A C 1
ATOM 759 O O . LYS A 1 100 ? -3.874 15.905 11.539 1.00 80.38 100 LYS A O 1
ATOM 764 N N . GLU A 1 101 ? -2.544 16.615 9.874 1.00 85.19 101 GLU A N 1
ATOM 765 C CA . GLU A 1 101 ? -3.450 16.300 8.765 1.00 85.19 101 GLU A CA 1
ATOM 766 C C . GLU A 1 101 ? -3.502 14.796 8.444 1.00 85.19 101 GLU A C 1
ATOM 768 O O . GLU A 1 101 ? -4.340 14.354 7.663 1.00 85.19 101 GLU A O 1
ATOM 773 N N . VAL A 1 102 ? -2.636 13.977 9.053 1.00 87.88 102 VAL A N 1
ATOM 774 C CA . VAL A 1 102 ? -2.552 12.533 8.771 1.00 87.88 102 VAL A CA 1
ATOM 775 C C . VAL A 1 102 ? -3.885 11.808 8.975 1.00 87.88 102 VAL A C 1
ATOM 777 O O . VAL A 1 102 ? -4.241 10.947 8.179 1.00 87.88 102 VAL A O 1
ATOM 780 N N . ALA A 1 103 ? -4.654 12.192 9.997 1.00 89.12 103 ALA A N 1
ATOM 781 C CA . ALA A 1 103 ? -5.965 11.611 10.264 1.00 89.12 103 ALA A CA 1
ATOM 782 C C . ALA A 1 103 ? -6.972 11.939 9.152 1.00 89.12 103 ALA A C 1
ATOM 784 O O . ALA A 1 103 ? -7.795 11.101 8.800 1.00 89.12 103 ALA A O 1
ATOM 785 N N . LEU A 1 104 ? -6.882 13.134 8.562 1.00 88.44 104 LEU A N 1
ATOM 786 C CA . LEU A 1 104 ? -7.744 13.551 7.456 1.00 88.44 104 LEU A CA 1
ATOM 787 C C . LEU A 1 104 ? -7.377 12.824 6.161 1.00 88.44 104 LEU A C 1
ATOM 789 O O . LEU A 1 104 ? -8.270 12.421 5.422 1.00 88.44 104 LEU A O 1
ATOM 793 N N . VAL A 1 105 ? -6.082 12.591 5.919 1.00 87.69 105 VAL A N 1
ATOM 794 C CA . VAL A 1 105 ? -5.615 11.770 4.792 1.00 87.69 105 VAL A CA 1
ATOM 795 C C . VAL A 1 105 ? -6.107 10.330 4.930 1.00 87.69 105 VAL A C 1
ATOM 797 O O . VAL A 1 105 ? -6.669 9.793 3.983 1.00 87.69 105 VAL A O 1
ATOM 800 N N . LEU A 1 106 ? -5.946 9.714 6.106 1.00 88.88 106 LEU A N 1
ATOM 801 C CA . LEU A 1 106 ? -6.440 8.356 6.355 1.00 88.88 106 LEU A CA 1
ATOM 802 C C . LEU A 1 106 ? -7.962 8.272 6.204 1.00 88.88 106 LEU A C 1
ATOM 804 O O . LEU A 1 106 ? -8.453 7.336 5.585 1.00 88.88 106 LEU A O 1
ATOM 808 N N . LYS A 1 107 ? -8.697 9.280 6.688 1.00 87.69 107 LYS A N 1
ATOM 809 C CA . LYS A 1 107 ? -10.146 9.372 6.496 1.00 87.69 107 LYS A CA 1
ATOM 810 C C . LYS A 1 107 ? -10.537 9.470 5.023 1.00 87.69 107 LYS A C 1
ATOM 812 O O . LYS A 1 107 ? -11.479 8.804 4.622 1.00 87.69 107 LYS A O 1
ATOM 817 N N . ALA A 1 108 ? -9.840 10.278 4.224 1.00 81.81 108 ALA A N 1
ATOM 818 C CA . ALA A 1 108 ? -10.110 10.382 2.790 1.00 81.81 108 ALA A CA 1
ATOM 819 C C . ALA A 1 108 ? -9.871 9.041 2.078 1.00 81.81 108 ALA A C 1
ATOM 821 O O . ALA A 1 108 ? -10.722 8.586 1.327 1.00 81.81 108 ALA A O 1
ATOM 822 N N . LEU A 1 109 ? -8.757 8.372 2.387 1.00 82.06 109 LEU A N 1
ATOM 823 C CA . LEU A 1 109 ? -8.437 7.054 1.833 1.00 82.06 109 LEU A CA 1
ATOM 824 C C . LEU A 1 109 ? -9.427 5.967 2.273 1.00 82.06 109 LEU A C 1
ATOM 826 O O . LEU A 1 109 ? -9.695 5.054 1.503 1.00 82.06 109 LEU A O 1
ATOM 830 N N . TYR A 1 110 ? -9.966 6.062 3.487 1.00 82.44 110 TYR A N 1
ATOM 831 C CA . TYR A 1 110 ? -11.037 5.185 3.957 1.00 82.44 110 TYR A CA 1
ATOM 832 C C . TYR A 1 110 ? -12.355 5.442 3.211 1.00 82.44 110 TYR A C 1
ATOM 834 O O . TYR A 1 110 ? -12.972 4.505 2.727 1.00 82.44 110 TYR A O 1
ATOM 842 N N . VAL A 1 111 ? -12.762 6.710 3.061 1.00 77.00 111 VAL A N 1
ATOM 843 C CA . VAL A 1 111 ? -14.005 7.094 2.360 1.00 77.00 111 VAL A CA 1
ATOM 844 C C . VAL A 1 111 ? -13.987 6.709 0.878 1.00 77.00 111 VAL A C 1
ATOM 846 O O . VAL A 1 111 ? -15.034 6.382 0.332 1.00 77.00 111 VAL A O 1
ATOM 849 N N . ASP A 1 112 ? -12.819 6.744 0.235 1.00 74.81 112 ASP A N 1
ATOM 850 C CA . ASP A 1 112 ? -12.645 6.364 -1.172 1.00 74.81 112 ASP A CA 1
ATOM 851 C C . ASP A 1 112 ? -12.402 4.846 -1.367 1.00 74.81 112 ASP A C 1
ATOM 853 O O . ASP A 1 112 ? -11.929 4.435 -2.428 1.00 74.81 112 ASP A O 1
ATOM 857 N N . ASP A 1 113 ? -12.670 4.015 -0.349 1.00 74.81 113 ASP A N 1
ATOM 858 C CA . ASP A 1 113 ? -12.478 2.553 -0.356 1.00 74.81 113 ASP A CA 1
ATOM 859 C C . ASP A 1 113 ? -11.036 2.109 -0.702 1.00 74.81 113 ASP A C 1
ATOM 861 O O . ASP A 1 113 ? -10.789 1.021 -1.230 1.00 74.81 113 ASP A O 1
ATOM 865 N N . VAL A 1 114 ? -10.040 2.957 -0.415 1.00 74.25 114 VAL A N 1
ATOM 866 C CA . VAL A 1 114 ? -8.613 2.659 -0.640 1.00 74.25 114 VAL A CA 1
ATOM 867 C C . VAL A 1 114 ? -7.996 1.936 0.557 1.00 74.25 114 VAL A C 1
ATOM 869 O O . VAL A 1 114 ? -7.079 1.128 0.380 1.00 74.25 114 VAL A O 1
ATOM 872 N N . LEU A 1 115 ? -8.456 2.247 1.770 1.00 79.81 115 LEU A N 1
ATOM 873 C CA . LEU A 1 115 ? -8.023 1.620 3.017 1.00 79.81 115 LEU A CA 1
ATOM 874 C C . LEU A 1 115 ? -9.229 1.084 3.783 1.00 79.81 115 LEU A C 1
ATOM 876 O O . LEU A 1 115 ? -10.121 1.851 4.128 1.00 79.81 115 LEU A O 1
ATOM 880 N N . GLU A 1 116 ? -9.214 -0.201 4.117 1.00 81.44 116 GLU A N 1
ATOM 881 C CA . GLU A 1 116 ? -10.231 -0.788 4.992 1.00 81.44 116 GLU A CA 1
ATOM 882 C C . GLU A 1 116 ? -9.869 -0.608 6.468 1.00 81.44 116 GLU A C 1
ATOM 884 O O . GLU A 1 116 ? -8.696 -0.495 6.847 1.00 81.44 116 GLU A O 1
ATOM 889 N N . GLU A 1 117 ? -10.903 -0.613 7.308 1.00 84.44 117 GLU A N 1
ATOM 890 C CA . GLU A 1 117 ? -10.788 -0.444 8.754 1.00 84.44 117 GLU A CA 1
ATOM 891 C C . GLU A 1 117 ? -9.808 -1.439 9.386 1.00 84.44 117 GLU A C 1
ATOM 893 O O . GLU A 1 117 ? -8.902 -1.016 10.107 1.00 84.44 117 GLU A O 1
ATOM 898 N N . GLU A 1 118 ? -9.920 -2.730 9.046 1.00 83.50 118 GLU A N 1
ATOM 899 C CA . GLU A 1 118 ? -9.072 -3.797 9.593 1.00 83.50 118 GLU A CA 1
ATOM 900 C C . GLU A 1 118 ? -7.578 -3.461 9.451 1.00 83.50 118 GLU A C 1
ATOM 902 O O . GLU A 1 118 ? -6.812 -3.572 10.411 1.00 83.50 118 GLU A O 1
ATOM 907 N N . PHE A 1 119 ? -7.153 -2.964 8.283 1.00 86.19 119 PHE A N 1
ATOM 908 C CA . PHE A 1 119 ? -5.747 -2.636 8.044 1.00 86.19 119 PHE A CA 1
ATOM 909 C C . PHE A 1 119 ? -5.302 -1.363 8.765 1.00 86.19 119 PHE A C 1
ATOM 911 O O . PHE A 1 119 ? -4.155 -1.290 9.212 1.00 86.19 119 PHE A O 1
ATOM 918 N N . ILE A 1 120 ? -6.177 -0.358 8.878 1.00 89.25 120 ILE A N 1
ATOM 919 C CA . ILE A 1 120 ? -5.880 0.886 9.603 1.00 89.25 120 ILE A CA 1
ATOM 920 C C . ILE A 1 120 ? -5.699 0.583 11.095 1.00 89.25 120 ILE A C 1
ATOM 922 O O . ILE A 1 120 ? -4.725 1.042 11.701 1.00 89.25 120 ILE A O 1
ATOM 926 N N . VAL A 1 121 ? -6.603 -0.216 11.669 1.00 90.25 121 VAL A N 1
ATOM 927 C CA . VAL A 1 121 ? -6.569 -0.631 13.076 1.00 90.25 121 VAL A CA 1
ATOM 928 C C . VAL A 1 121 ? -5.345 -1.507 13.345 1.00 90.25 121 VAL A C 1
ATOM 930 O O . VAL A 1 121 ? -4.553 -1.187 14.235 1.00 90.25 121 VAL A O 1
ATOM 933 N N . GLU A 1 122 ? -5.103 -2.539 12.531 1.00 89.19 122 GLU A N 1
ATOM 934 C CA . GLU A 1 122 ? -3.942 -3.426 12.689 1.00 89.19 122 GLU A CA 1
ATOM 935 C C . GLU A 1 122 ? -2.614 -2.648 12.599 1.00 89.19 122 GLU A C 1
ATOM 937 O O . GLU A 1 122 ? -1.685 -2.874 13.385 1.00 89.19 122 GLU A O 1
ATOM 942 N N . TRP A 1 123 ? -2.501 -1.702 11.659 1.00 90.69 123 TRP A N 1
ATOM 943 C CA . TRP A 1 123 ? -1.327 -0.833 11.532 1.00 90.69 123 TRP A CA 1
ATOM 944 C C . TRP A 1 123 ? -1.124 0.047 12.769 1.00 90.69 123 TRP A C 1
ATOM 946 O O . TRP A 1 123 ? 0.001 0.143 13.269 1.00 90.69 123 TRP A O 1
ATOM 956 N N . TYR A 1 124 ? -2.194 0.650 13.290 1.00 92.56 124 TYR A N 1
ATOM 957 C CA . TYR A 1 124 ? -2.143 1.488 14.485 1.00 92.56 124 TYR A CA 1
ATOM 958 C C . TYR A 1 124 ? -1.688 0.701 15.725 1.00 92.56 124 TYR A C 1
ATOM 960 O O . TYR A 1 124 ? -0.767 1.123 16.432 1.00 92.56 124 TYR A O 1
ATOM 968 N N . GLU A 1 125 ? -2.260 -0.480 15.959 1.00 90.56 125 GLU A N 1
ATOM 969 C CA . GLU A 1 125 ? -1.912 -1.345 17.092 1.00 90.56 125 GLU A CA 1
ATOM 970 C C . GLU A 1 125 ? -0.459 -1.838 17.029 1.00 90.56 125 GLU A C 1
ATOM 972 O O . GLU A 1 125 ? 0.274 -1.805 18.029 1.00 90.56 125 GLU A O 1
ATOM 977 N N . LYS A 1 126 ? 0.006 -2.242 15.839 1.00 89.44 126 LYS A N 1
ATOM 978 C CA . LYS A 1 126 ? 1.417 -2.597 15.604 1.00 89.44 126 LYS A CA 1
ATOM 979 C C . LYS A 1 126 ? 2.348 -1.406 15.811 1.00 89.44 126 LYS A C 1
ATOM 981 O O . LYS A 1 126 ? 3.447 -1.571 16.342 1.00 89.44 126 LYS A O 1
ATOM 986 N N . GLY A 1 127 ? 1.915 -0.207 15.432 1.00 87.44 127 GLY A N 1
ATOM 987 C CA . GLY A 1 127 ? 2.645 1.036 15.665 1.00 87.44 127 GLY A CA 1
ATOM 988 C C . GLY A 1 127 ? 2.868 1.322 17.150 1.00 87.44 127 GLY A C 1
ATOM 989 O O . GLY A 1 127 ? 3.990 1.625 17.564 1.00 87.44 127 GLY A O 1
ATOM 990 N N . LEU A 1 128 ? 1.821 1.155 17.964 1.00 88.56 128 LEU A N 1
ATOM 991 C CA . LEU A 1 128 ? 1.860 1.362 19.416 1.00 88.56 128 LEU A CA 1
ATOM 992 C C . LEU A 1 128 ? 2.652 0.288 20.177 1.00 88.56 128 LEU A C 1
ATOM 994 O O . LEU A 1 128 ? 3.279 0.587 21.197 1.00 88.56 128 LEU A O 1
ATOM 998 N N . SER A 1 129 ? 2.635 -0.955 19.697 1.00 85.94 129 SER A N 1
ATOM 999 C CA . SER A 1 129 ? 3.350 -2.082 20.313 1.00 85.94 129 SER A CA 1
ATOM 1000 C C . SER A 1 129 ? 4.792 -2.249 19.806 1.00 85.94 129 SER A C 1
ATOM 1002 O O . SER A 1 129 ? 5.602 -2.920 20.450 1.00 85.94 129 SER A O 1
ATOM 1004 N N . GLY A 1 130 ? 5.138 -1.618 18.681 1.00 81.25 130 GLY A N 1
ATOM 1005 C CA . GLY A 1 130 ? 6.430 -1.749 18.011 1.00 81.25 130 GLY A CA 1
ATOM 1006 C C . GLY A 1 130 ? 7.502 -0.733 18.425 1.00 81.25 130 GLY A C 1
ATOM 1007 O O . GLY A 1 130 ? 7.344 0.095 19.325 1.00 81.25 130 GLY A O 1
ATOM 1008 N N . GLY A 1 131 ? 8.633 -0.768 17.710 1.00 77.12 131 GLY A N 1
ATOM 1009 C CA . GLY A 1 131 ? 9.766 0.148 17.925 1.00 77.12 131 GLY A CA 1
ATOM 1010 C C . GLY A 1 131 ? 9.451 1.625 17.649 1.00 77.12 131 GLY A C 1
ATOM 1011 O O . GLY A 1 131 ? 10.153 2.505 18.144 1.00 77.12 131 GLY A O 1
ATOM 1012 N N . ASN A 1 132 ? 8.362 1.895 16.925 1.00 77.06 132 ASN A N 1
ATOM 1013 C CA . ASN A 1 132 ? 7.94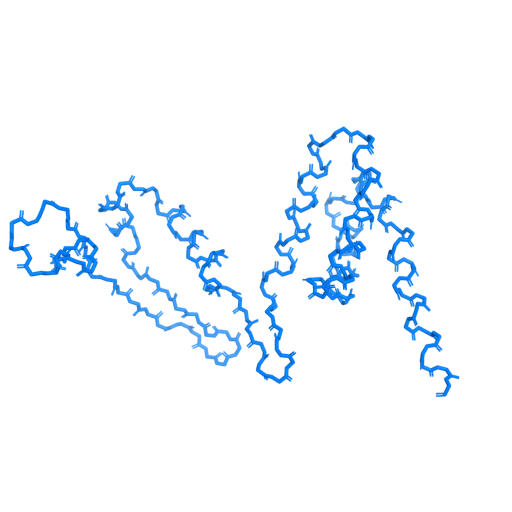4 3.229 16.493 1.00 77.06 132 ASN A CA 1
ATOM 1014 C C . ASN A 1 132 ? 6.897 3.877 17.416 1.00 77.06 132 ASN A C 1
ATOM 1016 O O . ASN A 1 132 ? 6.408 4.964 17.115 1.00 77.06 132 ASN A O 1
ATOM 1020 N N . ARG A 1 133 ? 6.576 3.275 18.568 1.00 81.94 133 ARG A N 1
ATOM 1021 C CA . ARG A 1 133 ? 5.541 3.757 19.509 1.00 81.94 133 ARG A CA 1
ATOM 1022 C C . ARG A 1 133 ? 5.682 5.208 19.979 1.00 81.94 133 ARG A C 1
ATOM 1024 O O . ARG A 1 133 ? 4.711 5.828 20.393 1.00 81.94 133 ARG A O 1
ATOM 1031 N N . ASN A 1 134 ? 6.895 5.757 19.922 1.00 81.25 134 ASN A N 1
ATOM 1032 C CA . ASN A 1 134 ? 7.188 7.121 20.364 1.00 81.25 134 ASN A CA 1
ATOM 1033 C C . ASN A 1 134 ? 6.918 8.184 19.284 1.00 81.25 134 ASN A C 1
ATOM 1035 O O . ASN A 1 134 ? 7.097 9.373 19.552 1.00 81.25 134 ASN A O 1
ATOM 1039 N N . LEU A 1 135 ? 6.523 7.789 18.068 1.00 82.19 135 LEU A N 1
ATOM 1040 C CA . LEU A 1 135 ? 6.243 8.741 16.999 1.00 82.19 135 LEU A CA 1
ATOM 1041 C C . LEU A 1 135 ? 4.998 9.592 17.326 1.00 82.19 135 LEU A C 1
ATOM 1043 O O . LEU A 1 135 ? 3.990 9.067 17.802 1.00 82.19 135 LEU A O 1
ATOM 1047 N N . PRO A 1 136 ? 5.024 10.907 17.034 1.00 80.75 136 PRO A N 1
ATOM 1048 C CA . PRO A 1 136 ? 3.898 11.802 17.309 1.00 80.75 136 PRO A CA 1
ATOM 1049 C C . PRO A 1 136 ? 2.658 11.491 16.456 1.00 80.75 136 PRO A C 1
ATOM 1051 O O . PRO A 1 136 ? 1.552 11.858 16.845 1.00 80.75 136 PRO A O 1
ATOM 1054 N N . ILE A 1 137 ? 2.832 10.777 15.336 1.00 85.88 137 ILE A N 1
ATOM 1055 C CA . ILE A 1 137 ? 1.760 10.361 14.422 1.00 85.88 137 ILE A CA 1
ATOM 1056 C C . ILE A 1 137 ? 0.623 9.636 15.154 1.00 85.88 137 ILE A C 1
ATOM 1058 O O . ILE A 1 137 ? -0.540 9.962 14.941 1.00 85.88 137 ILE A O 1
ATOM 1062 N N . TRP A 1 138 ? 0.937 8.739 16.095 1.00 89.31 138 TRP A N 1
ATOM 1063 C CA . TRP A 1 138 ? -0.064 7.923 16.787 1.00 89.31 138 TRP A CA 1
ATOM 1064 C C . TRP A 1 138 ? -1.017 8.753 17.649 1.00 89.31 138 TRP A C 1
ATOM 1066 O O . TRP A 1 138 ? -2.179 8.389 17.813 1.00 89.31 138 TRP A O 1
ATOM 1076 N N . LYS A 1 139 ? -0.556 9.899 18.169 1.00 89.19 139 LYS A N 1
ATOM 1077 C CA . LYS A 1 139 ? -1.409 10.832 18.921 1.00 89.19 139 LYS A CA 1
ATOM 1078 C C . LYS A 1 139 ? -2.407 11.538 18.009 1.00 89.19 139 LYS A C 1
ATOM 1080 O O . LYS A 1 139 ? -3.542 11.752 18.413 1.00 89.19 139 LYS A O 1
ATOM 1085 N N . ASN A 1 140 ? -1.981 11.874 16.794 1.00 88.31 140 ASN A N 1
ATOM 1086 C CA . ASN A 1 140 ? -2.818 12.558 15.811 1.00 88.31 140 ASN A CA 1
ATOM 1087 C C . ASN A 1 140 ? -3.811 11.600 15.143 1.00 88.31 140 ASN A C 1
ATOM 1089 O O . ASN A 1 140 ? -4.921 12.004 14.826 1.00 88.31 140 ASN A O 1
ATOM 1093 N N . VAL A 1 141 ? -3.421 10.336 14.949 1.00 91.00 141 VAL A N 1
ATOM 1094 C CA . VAL A 1 141 ? -4.259 9.288 14.341 1.00 91.00 141 VAL A CA 1
ATOM 1095 C C . VAL A 1 141 ? -5.291 8.728 15.324 1.00 91.00 141 VAL A C 1
ATOM 1097 O O . VAL A 1 141 ? -6.363 8.311 14.896 1.00 91.00 141 VAL A O 1
ATOM 1100 N N . LYS A 1 142 ? -5.011 8.760 16.636 1.00 91.88 142 LYS A N 1
ATOM 1101 C CA . LYS A 1 142 ? -5.878 8.174 17.670 1.00 91.88 142 LYS A CA 1
ATOM 1102 C C . LYS A 1 142 ? -7.372 8.529 17.532 1.00 91.88 142 LYS A C 1
ATOM 1104 O O . LYS A 1 142 ? -8.167 7.597 17.521 1.00 91.88 142 LYS A O 1
ATOM 1109 N N . PRO A 1 143 ? -7.780 9.807 17.383 1.00 91.31 143 PRO A N 1
ATOM 1110 C CA . PRO A 1 143 ? -9.202 10.148 17.296 1.00 91.31 143 PRO A CA 1
ATOM 1111 C C . PRO A 1 143 ? -9.914 9.515 16.096 1.00 91.31 143 PRO A C 1
ATOM 1113 O O . PRO A 1 143 ? -11.111 9.265 16.158 1.00 91.31 143 PRO A O 1
ATOM 1116 N N . PHE A 1 144 ? -9.190 9.270 15.000 1.00 91.25 144 PHE A N 1
ATOM 1117 C CA . PHE A 1 144 ? -9.748 8.631 13.812 1.00 91.25 144 PHE A CA 1
ATOM 1118 C C . PHE A 1 144 ? -9.915 7.120 14.004 1.00 91.25 144 PHE A C 1
ATOM 1120 O O . PHE A 1 144 ? -10.947 6.580 13.630 1.00 91.25 144 PHE A O 1
ATOM 1127 N N . VAL A 1 145 ? -8.947 6.456 14.642 1.00 92.38 145 VAL A N 1
ATOM 1128 C CA . VAL A 1 145 ? -9.055 5.022 14.968 1.00 92.38 145 VAL A CA 1
ATOM 1129 C C . VAL A 1 145 ? -10.165 4.771 15.986 1.00 92.38 145 VAL A C 1
ATOM 1131 O O . VAL A 1 145 ? -10.965 3.865 15.790 1.00 92.38 145 VAL A O 1
ATOM 1134 N N . ASP A 1 146 ? -10.273 5.619 17.014 1.00 91.31 146 ASP A N 1
ATOM 1135 C CA . ASP A 1 146 ? -11.365 5.534 17.990 1.00 91.31 146 ASP A CA 1
ATOM 1136 C C . ASP A 1 146 ? -12.739 5.707 17.303 1.00 91.31 146 ASP A C 1
ATOM 1138 O O . ASP A 1 146 ? -13.708 5.055 17.686 1.00 91.31 146 ASP A O 1
ATOM 1142 N N . TRP A 1 147 ? -12.827 6.569 16.278 1.00 90.88 147 TRP A N 1
ATOM 1143 C CA . TRP A 1 147 ? -14.047 6.762 15.484 1.00 90.88 147 TRP A CA 1
ATOM 1144 C C . TRP A 1 147 ? -14.405 5.533 14.639 1.00 90.88 147 TRP A C 1
ATOM 1146 O O . TRP A 1 147 ? -15.570 5.149 14.647 1.00 90.88 147 TRP A O 1
ATOM 1156 N N . LEU A 1 148 ? -13.429 4.911 13.965 1.00 87.94 148 LEU A N 1
ATOM 1157 C CA . LEU A 1 148 ? -13.632 3.673 13.198 1.00 87.94 148 LEU A CA 1
ATOM 1158 C C . LEU A 1 148 ? -14.208 2.564 14.095 1.00 87.94 148 LEU A C 1
ATOM 1160 O O . LEU A 1 148 ? -15.324 2.105 13.882 1.00 87.94 148 LEU A O 1
ATOM 1164 N N . GLN A 1 149 ? -13.527 2.284 15.209 1.00 84.38 149 GLN A N 1
ATOM 1165 C CA . GLN A 1 149 ? -13.916 1.220 16.142 1.00 84.38 149 GLN A CA 1
ATOM 1166 C C . GLN A 1 149 ? -15.266 1.475 16.845 1.00 84.38 149 GLN A C 1
ATOM 1168 O O . GLN A 1 149 ? -15.944 0.535 17.264 1.00 84.38 149 GLN A O 1
ATOM 1173 N N . SER A 1 150 ? -15.662 2.745 17.009 1.00 82.75 150 SER A N 1
ATOM 1174 C CA . SER A 1 150 ? -16.969 3.106 17.587 1.00 82.75 150 SER A CA 1
ATOM 1175 C C . SER A 1 150 ? -18.112 2.995 16.572 1.00 82.75 150 SER A C 1
ATOM 1177 O O . SER A 1 150 ? -19.242 2.726 16.965 1.00 82.75 150 SER A O 1
ATOM 1179 N N . ALA A 1 151 ? -17.839 3.203 15.280 1.00 68.94 151 ALA A N 1
ATOM 1180 C CA . ALA A 1 151 ? -18.852 3.121 14.229 1.00 68.94 151 ALA A CA 1
ATOM 1181 C C . ALA A 1 151 ? -19.343 1.678 14.004 1.00 68.94 151 ALA A C 1
ATOM 1183 O O . ALA A 1 151 ? -20.523 1.466 13.731 1.00 68.94 151 ALA A O 1
ATOM 1184 N N . GLU A 1 152 ? -18.468 0.684 14.174 1.00 55.00 152 GLU A N 1
ATOM 1185 C CA . GLU A 1 152 ? -18.820 -0.736 14.041 1.00 55.00 152 GLU A CA 1
ATOM 1186 C C . GLU A 1 152 ? -19.750 -1.208 15.177 1.00 55.00 152 GLU A C 1
ATOM 1188 O O . GLU A 1 152 ? -20.748 -1.893 14.940 1.00 55.00 152 GLU A O 1
ATOM 1193 N N . SER A 1 153 ? -19.504 -0.739 16.406 1.00 51.78 153 SER A N 1
ATOM 1194 C CA . SER A 1 153 ? -20.271 -1.127 17.599 1.00 51.78 153 SER A CA 1
ATOM 1195 C C . SER A 1 153 ? -21.701 -0.562 17.655 1.00 51.78 153 SER A C 1
ATOM 1197 O O . SER A 1 153 ? -22.537 -1.119 18.367 1.00 51.78 153 SER A O 1
ATOM 1199 N N . GLU A 1 154 ? -22.022 0.488 16.892 1.00 48.25 154 GLU A N 1
ATOM 1200 C CA . GLU A 1 154 ? -23.401 0.987 16.739 1.00 48.25 154 GLU A CA 1
ATOM 1201 C C . GLU A 1 154 ? -24.214 0.184 15.70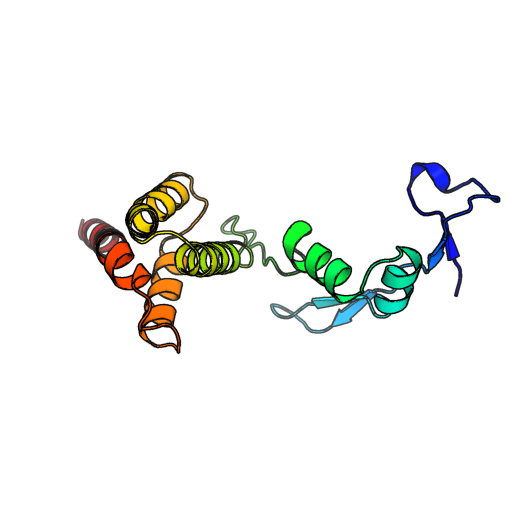2 1.00 48.25 154 GLU A C 1
ATOM 1203 O O . GLU A 1 154 ? -25.440 0.188 15.760 1.00 48.25 154 GLU A O 1
ATOM 1208 N N . SER A 1 155 ? -23.556 -0.544 14.789 1.00 42.94 155 SER A N 1
ATOM 1209 C CA . SER A 1 155 ? -24.211 -1.316 13.716 1.00 42.94 155 SER A CA 1
ATOM 1210 C C . SER A 1 155 ? -24.524 -2.776 14.067 1.00 42.94 155 SER A C 1
ATOM 1212 O O . SER A 1 155 ? -25.410 -3.374 13.462 1.00 42.94 155 SER A O 1
ATOM 1214 N N . GLU A 1 156 ? -23.851 -3.346 15.071 1.00 42.56 156 GLU A N 1
ATOM 1215 C CA . GLU A 1 156 ? -24.120 -4.705 15.578 1.00 42.56 156 GLU A CA 1
ATOM 1216 C C . GLU A 1 156 ? -25.222 -4.740 16.662 1.00 42.56 156 GLU A C 1
ATOM 1218 O O . GLU A 1 156 ? -25.553 -5.802 17.193 1.00 42.56 156 GLU A O 1
ATOM 1223 N N . GLY A 1 157 ? -25.773 -3.572 17.017 1.00 43.47 157 GLY A N 1
ATOM 1224 C CA . GLY A 1 157 ? -26.740 -3.377 18.100 1.00 43.47 157 GLY A CA 1
ATOM 1225 C C . GLY A 1 157 ? -28.209 -3.204 17.687 1.00 43.47 157 GLY A C 1
ATOM 1226 O O . GLY A 1 157 ? -29.032 -2.987 18.580 1.00 43.47 157 GLY A O 1
ATOM 1227 N N . GLU A 1 158 ? -28.548 -3.294 16.394 1.00 36.19 158 GLU A N 1
ATOM 1228 C CA . GLU A 1 158 ? -29.933 -3.247 15.871 1.00 36.19 158 GLU A CA 1
ATOM 1229 C C . GLU A 1 158 ? -30.413 -4.586 15.290 1.00 36.19 158 GLU A C 1
ATOM 1231 O O . GLU A 1 158 ? -29.687 -5.203 14.477 1.00 36.19 158 GLU A O 1
#

Sequence (158 aa):
MALQNIGAGNKDDAFYRYKMPRMITKIEGRGNGIKTNIVNMVDIAKALARPASYTTKYFGCELGAQSKFDEKTGTSHGSQPLLLHAIEMFCGKMSPEAAKEVALVLKALYVDDVLEEEFIVEWYEKGLSGGNRNLPIWKNVKPFVDWLQSAESESEGE

Secondary structure (DSSP, 8-state):
--EEESSGGGTT-TT-S-EEEPP-EEEE--GGG-EEEETTHHHHHHHTTS-HHHHHHHHHHTS-TT-PEETTTTEETTHHHHHHHHHHHHHTTS-TTGGGTHHHHHHHHHHTTSS-HHHHHHHHHHHHHSTTTT-THHHHHHHHHHHHHHHHHHHTT-

Radius of gyration: 21.52 Å; chains: 1; bounding box: 52×45×56 Å